Protein AF-A0A151UHH4-F1 (afdb_monomer)

Sequence (83 aa):
MNPHENIEDMQKRFAHIINHLASLGKLFSNEDLINKVLRCLSREWQPKVTAITESKNLSTMSLASLFGKLQEHEMELMRLSQK

pLDDT: mean 90.63, std 8.02, range [51.19, 97.94]

Foldseek 3Di:
DDVPDALVNVVVVLVVVQVVCVVVVDHDDQLRSLVVSLVPDDPVCVVVSVVVVVPVCSVVDGPVNVSVVRVVVRVVVVVVVVD

Organism: Cajanus cajan (NCBI:txid3821)

Nearest PDB structures (foldseek):
  7nli-assembly1_B  TM=8.042E-01  e=8.770E-02  Saccharomyces cerevisiae
  7nlg-assembly2_C-2  TM=8.120E-01  e=1.796E-01  Saccharomyces cerevisiae

Structure (mmCIF, N/CA/C/O backbone):
data_AF-A0A151UHH4-F1
#
_entry.id   AF-A0A151UHH4-F1
#
loop_
_atom_site.group_PDB
_atom_site.id
_atom_site.type_symbol
_atom_site.label_atom_id
_atom_site.label_alt_id
_atom_site.label_comp_id
_atom_site.label_asym_id
_atom_site.label_entity_id
_atom_site.label_seq_id
_atom_site.pdbx_PDB_ins_code
_atom_site.Cartn_x
_atom_site.Cartn_y
_atom_site.Cartn_z
_atom_site.occupancy
_atom_site.B_iso_or_equiv
_atom_site.auth_seq_id
_atom_site.auth_comp_id
_atom_site.auth_asym_id
_atom_site.auth_atom_id
_atom_site.pdbx_PDB_model_num
ATOM 1 N N . MET A 1 1 ? -4.223 -3.066 -7.834 1.00 89.06 1 MET A N 1
ATOM 2 C CA . MET A 1 1 ? -3.765 -2.107 -8.838 1.00 89.06 1 MET A CA 1
ATOM 3 C C . MET A 1 1 ? -4.233 -2.683 -10.140 1.00 89.06 1 MET A C 1
ATOM 5 O O . MET A 1 1 ? -3.977 -3.859 -10.396 1.00 89.06 1 MET A O 1
ATOM 9 N N . ASN A 1 2 ? -5.059 -1.934 -10.850 1.00 90.94 2 ASN A N 1
ATOM 10 C CA . ASN A 1 2 ? -5.598 -2.388 -12.119 1.00 90.94 2 ASN A CA 1
ATOM 11 C C . ASN A 1 2 ? -4.485 -2.361 -13.179 1.00 90.94 2 ASN A C 1
ATOM 13 O O . ASN A 1 2 ? -3.515 -1.616 -13.021 1.00 90.94 2 ASN A O 1
ATOM 17 N N . PRO A 1 3 ? -4.591 -3.159 -14.252 1.00 89.12 3 PRO A N 1
ATOM 18 C CA . PRO A 1 3 ? -3.665 -3.047 -15.372 1.00 89.12 3 PRO A CA 1
ATOM 19 C C . PRO A 1 3 ? -3.630 -1.605 -15.897 1.00 89.12 3 PRO A C 1
ATOM 21 O O . PRO A 1 3 ? -4.690 -1.020 -16.115 1.00 89.12 3 PRO A O 1
ATOM 24 N N . HIS A 1 4 ? -2.429 -1.059 -16.111 1.00 88.12 4 HIS A N 1
ATOM 25 C CA . HIS A 1 4 ? -2.181 0.314 -16.591 1.00 88.12 4 HIS A CA 1
ATOM 26 C C . HIS A 1 4 ? -2.621 1.451 -15.652 1.00 88.12 4 HIS A C 1
ATOM 28 O O . HIS A 1 4 ? -2.552 2.616 -16.034 1.00 88.12 4 HIS A O 1
ATOM 34 N N . GLU A 1 5 ? -3.064 1.143 -14.435 1.00 93.44 5 GLU A N 1
ATOM 35 C CA . GLU A 1 5 ? -3.269 2.153 -13.395 1.00 93.44 5 GLU A CA 1
ATOM 36 C C . GLU A 1 5 ? -1.898 2.626 -12.897 1.00 93.44 5 GLU A C 1
ATOM 38 O O . GLU A 1 5 ? -1.046 1.782 -12.642 1.00 93.44 5 GLU A O 1
ATOM 43 N N . ASN A 1 6 ? -1.676 3.934 -12.750 1.00 94.50 6 ASN A N 1
ATOM 44 C CA . ASN A 1 6 ? -0.482 4.472 -12.081 1.00 94.50 6 ASN A CA 1
ATOM 45 C C . ASN A 1 6 ? -0.732 4.650 -10.566 1.00 94.50 6 ASN A C 1
ATOM 47 O O . ASN A 1 6 ? -1.846 4.439 -10.069 1.00 94.50 6 ASN A O 1
ATOM 51 N N . ILE A 1 7 ? 0.291 5.032 -9.799 1.00 95.50 7 ILE A N 1
ATOM 52 C CA . ILE A 1 7 ? 0.163 5.200 -8.344 1.00 95.50 7 ILE A CA 1
ATOM 53 C C . ILE A 1 7 ? -0.818 6.320 -7.973 1.00 95.50 7 ILE A C 1
ATOM 55 O O . ILE A 1 7 ? -1.559 6.170 -6.998 1.00 95.50 7 ILE A O 1
ATOM 59 N N . GLU A 1 8 ? -0.867 7.413 -8.736 1.00 95.50 8 GLU A N 1
ATOM 60 C CA . GLU A 1 8 ? -1.786 8.529 -8.477 1.00 95.50 8 GLU A CA 1
ATOM 61 C C . GLU A 1 8 ? -3.257 8.112 -8.658 1.00 95.50 8 GLU A C 1
ATOM 63 O O . GLU A 1 8 ? -4.106 8.392 -7.805 1.00 95.50 8 GLU A O 1
ATOM 68 N N . ASP A 1 9 ? -3.564 7.385 -9.730 1.00 96.19 9 ASP A N 1
ATOM 69 C CA . ASP A 1 9 ? -4.896 6.850 -10.013 1.00 96.19 9 ASP A CA 1
ATOM 70 C C . ASP A 1 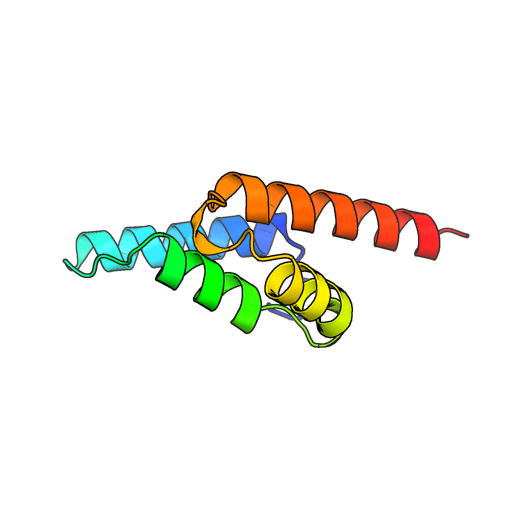9 ? -5.318 5.845 -8.937 1.00 96.19 9 ASP A C 1
ATOM 72 O O . ASP A 1 9 ? -6.428 5.925 -8.390 1.00 96.19 9 ASP A O 1
ATOM 76 N N . MET A 1 10 ? -4.397 4.959 -8.541 1.00 96.25 10 MET A N 1
ATOM 77 C CA . MET A 1 10 ? -4.625 4.030 -7.438 1.00 96.25 10 MET A CA 1
ATOM 78 C C . MET A 1 10 ? -4.898 4.775 -6.123 1.00 96.25 10 MET A C 1
ATOM 80 O O . MET A 1 10 ? -5.803 4.384 -5.381 1.00 96.25 10 MET A O 1
ATOM 84 N N . GLN A 1 11 ? -4.151 5.844 -5.827 1.00 96.56 11 GLN A N 1
ATOM 85 C CA . GLN A 1 11 ? -4.333 6.666 -4.629 1.00 96.56 11 GLN A CA 1
ATOM 86 C C . GLN A 1 11 ? -5.717 7.318 -4.601 1.00 96.56 11 GLN A C 1
ATOM 88 O O . GLN A 1 11 ? -6.413 7.226 -3.585 1.00 96.56 11 GLN A O 1
ATOM 93 N N . LYS A 1 12 ? -6.150 7.930 -5.711 1.00 96.38 12 LYS A N 1
ATOM 94 C CA . LYS A 1 12 ? -7.484 8.542 -5.837 1.00 96.38 12 LYS A CA 1
ATOM 95 C C . LYS A 1 12 ? -8.587 7.513 -5.601 1.00 96.38 12 LYS A C 1
ATOM 97 O O . LYS A 1 12 ? -9.489 7.743 -4.792 1.00 96.38 12 LYS A O 1
ATOM 102 N N . ARG A 1 13 ? -8.491 6.346 -6.250 1.00 96.94 13 ARG A N 1
ATOM 103 C CA . ARG A 1 13 ? -9.462 5.255 -6.083 1.00 96.94 13 ARG A CA 1
ATOM 104 C C . ARG A 1 13 ? -9.475 4.718 -4.653 1.00 96.94 13 ARG A C 1
ATOM 106 O O . ARG A 1 13 ? -10.546 4.477 -4.100 1.00 96.94 13 ARG A O 1
ATOM 113 N N . PHE A 1 14 ? -8.306 4.553 -4.039 1.00 96.38 14 PHE A N 1
ATOM 114 C CA . PHE A 1 14 ? -8.188 4.115 -2.651 1.00 96.38 14 PHE A CA 1
ATOM 115 C C . PHE A 1 14 ? -8.853 5.110 -1.692 1.00 96.38 14 PHE A C 1
ATOM 117 O O . PHE A 1 14 ? -9.692 4.707 -0.890 1.00 96.38 14 PHE A O 1
ATOM 124 N N . ALA A 1 15 ? -8.549 6.406 -1.817 1.00 95.81 15 ALA A N 1
ATOM 125 C CA . ALA A 1 15 ? -9.151 7.453 -0.995 1.00 95.81 15 ALA A CA 1
ATOM 126 C C . ALA A 1 15 ? -10.680 7.481 -1.134 1.00 95.81 15 ALA A C 1
ATOM 128 O O . ALA A 1 15 ? -11.389 7.545 -0.130 1.00 95.81 15 ALA A O 1
ATOM 129 N N . HIS A 1 16 ? -11.197 7.349 -2.359 1.00 97.31 16 HIS A N 1
ATOM 130 C CA . HIS A 1 16 ? -12.636 7.272 -2.604 1.00 97.31 16 HIS A CA 1
ATOM 131 C C . HIS A 1 16 ? -13.292 6.095 -1.859 1.00 97.31 16 HIS A C 1
ATOM 133 O O . HIS A 1 16 ? -14.295 6.283 -1.170 1.00 97.31 16 HIS A O 1
ATOM 139 N N . ILE A 1 17 ? -12.694 4.899 -1.925 1.00 96.31 17 ILE A N 1
ATOM 140 C CA . ILE A 1 17 ? -13.194 3.703 -1.228 1.00 96.31 17 ILE A CA 1
ATOM 141 C C . ILE A 1 17 ? -13.163 3.894 0.293 1.00 96.31 17 ILE A C 1
ATOM 143 O O . ILE A 1 17 ? -14.142 3.578 0.968 1.00 96.31 17 ILE A O 1
ATOM 147 N N . ILE A 1 18 ? -12.063 4.411 0.846 1.00 95.94 18 ILE A N 1
ATOM 148 C CA . ILE A 1 18 ? -11.927 4.620 2.295 1.00 95.94 18 ILE A CA 1
ATOM 149 C C . ILE A 1 18 ? -12.934 5.650 2.804 1.00 95.94 18 ILE A C 1
ATOM 151 O O . ILE A 1 18 ? -13.575 5.408 3.823 1.00 95.94 18 ILE A O 1
ATOM 155 N N . ASN A 1 19 ? -13.138 6.746 2.073 1.00 96.00 19 ASN A N 1
ATOM 156 C CA . ASN A 1 19 ? -14.124 7.762 2.434 1.00 96.00 19 ASN A CA 1
ATOM 157 C C . ASN A 1 19 ? -15.550 7.198 2.409 1.00 96.00 19 ASN A C 1
ATOM 159 O O . ASN A 1 19 ? -16.334 7.453 3.323 1.00 96.00 19 ASN A O 1
ATOM 163 N N . HIS A 1 20 ? -15.878 6.384 1.402 1.00 97.81 20 HIS A N 1
ATOM 164 C CA . HIS A 1 20 ? -17.177 5.724 1.339 1.00 97.81 20 HIS A CA 1
ATOM 165 C C . HIS A 1 20 ? -1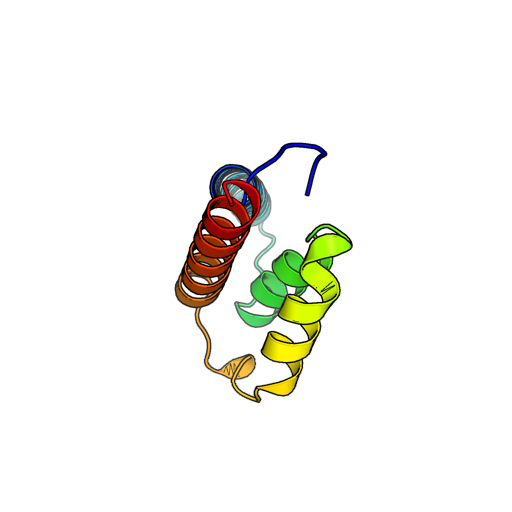7.370 4.752 2.513 1.00 97.81 20 HIS A C 1
ATOM 167 O O . HIS A 1 20 ? -18.384 4.814 3.202 1.00 97.81 20 HIS A O 1
ATOM 173 N N . LEU A 1 21 ? -16.375 3.916 2.822 1.00 97.44 21 LEU A N 1
ATOM 174 C CA . LEU A 1 21 ? -16.430 3.012 3.975 1.00 97.44 21 LEU A CA 1
ATOM 175 C C . LEU A 1 21 ? -16.556 3.766 5.308 1.00 97.44 21 LEU A C 1
ATOM 177 O O . LEU A 1 21 ? -17.334 3.346 6.164 1.00 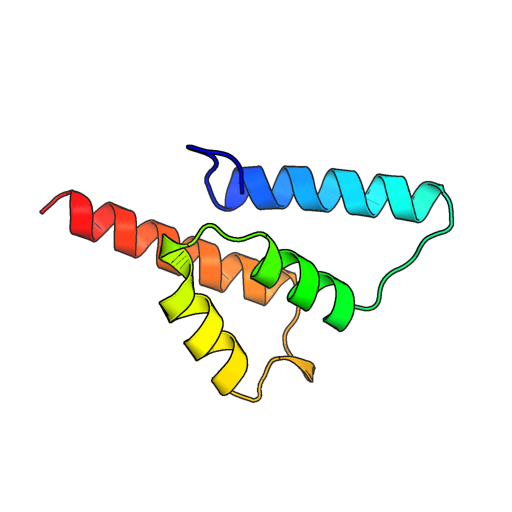97.44 21 LEU A O 1
ATOM 181 N N . ALA A 1 22 ? -15.868 4.898 5.460 1.00 96.31 22 ALA A N 1
ATOM 182 C CA . ALA A 1 22 ? -15.987 5.753 6.635 1.00 96.31 22 ALA A CA 1
ATOM 183 C C . ALA A 1 22 ? -17.409 6.322 6.786 1.00 96.31 22 ALA A C 1
ATOM 185 O O . ALA A 1 22 ? -17.947 6.309 7.891 1.00 96.31 22 ALA A O 1
ATOM 186 N N . SER A 1 23 ? -18.060 6.732 5.687 1.00 97.31 23 SER A N 1
ATOM 187 C CA . SER A 1 23 ? -19.468 7.172 5.713 1.00 97.31 23 SER A CA 1
ATOM 188 C C . SER A 1 23 ? -20.451 6.068 6.124 1.00 97.31 23 SER A C 1
ATOM 190 O O . SER A 1 23 ? -21.516 6.360 6.659 1.00 97.31 23 SER A O 1
ATOM 192 N N . LEU A 1 24 ? -20.070 4.800 5.941 1.00 97.94 24 LEU A N 1
ATOM 193 C CA . LEU A 1 24 ? -20.817 3.625 6.399 1.00 97.94 24 LEU A CA 1
ATOM 194 C C . LEU A 1 24 ? -20.433 3.193 7.829 1.00 97.94 24 LEU A C 1
ATOM 196 O O . LEU A 1 24 ? -20.819 2.115 8.275 1.00 97.94 24 LEU A O 1
ATOM 200 N N . GLY A 1 25 ? -19.648 4.004 8.547 1.00 97.31 25 GLY A N 1
ATOM 201 C CA . GLY A 1 25 ? -19.213 3.747 9.923 1.00 97.31 25 GLY A CA 1
ATOM 202 C C . GLY A 1 25 ? -18.005 2.816 10.052 1.00 97.31 25 GLY A C 1
ATOM 203 O O . GLY A 1 25 ? -17.636 2.440 11.163 1.00 97.31 25 GLY A O 1
ATOM 204 N N . LYS A 1 26 ? -17.359 2.437 8.942 1.00 97.12 26 LYS A N 1
ATOM 205 C CA . LYS A 1 26 ? -16.181 1.566 8.957 1.00 97.12 26 LYS A CA 1
ATOM 206 C C . LYS A 1 26 ? -14.896 2.385 8.890 1.00 97.12 26 LYS A C 1
ATOM 208 O O . LYS A 1 26 ? -14.499 2.855 7.826 1.00 97.12 26 LYS A O 1
ATOM 213 N N . LEU A 1 27 ? -14.228 2.504 10.031 1.00 95.12 27 LEU A N 1
ATOM 214 C CA . LEU A 1 27 ? -12.943 3.187 10.166 1.00 95.12 27 LEU A CA 1
ATOM 215 C C . LEU A 1 27 ? -11.783 2.185 10.151 1.00 95.12 27 LEU A C 1
ATOM 217 O O . LEU A 1 27 ? -11.935 1.029 10.544 1.00 95.12 27 LEU A O 1
ATOM 221 N N . PHE A 1 28 ? -10.621 2.642 9.693 1.00 94.00 28 PHE A N 1
ATOM 222 C CA . PHE A 1 28 ? -9.393 1.855 9.627 1.00 94.00 28 PHE A CA 1
ATOM 223 C C . PHE A 1 28 ? -8.266 2.613 10.315 1.00 94.00 28 PHE A C 1
ATOM 225 O O . PHE A 1 28 ? -8.184 3.837 10.200 1.00 94.00 28 PHE A O 1
ATOM 232 N N . SER A 1 29 ? -7.382 1.888 10.999 1.00 93.25 29 SER A N 1
ATOM 233 C C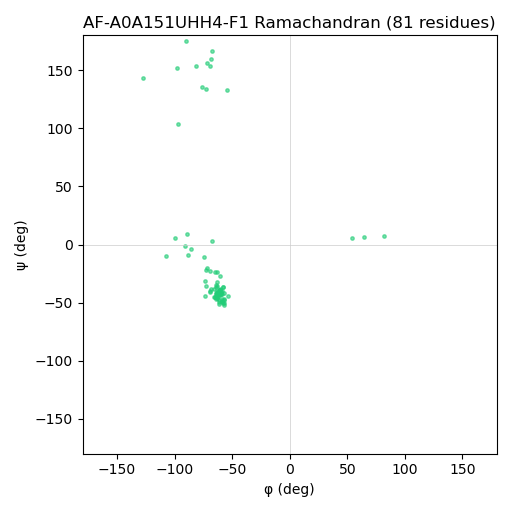A . SER A 1 29 ? -6.150 2.484 11.509 1.00 93.25 29 SER A CA 1
ATOM 234 C C . SER A 1 29 ? -5.213 2.851 10.350 1.00 93.25 29 SER A C 1
ATOM 236 O O . SER A 1 29 ? -5.313 2.307 9.248 1.00 93.25 29 SER A O 1
ATOM 238 N N . ASN A 1 30 ? -4.261 3.756 10.584 1.00 91.00 30 ASN A N 1
ATOM 239 C CA . ASN A 1 30 ? -3.249 4.085 9.575 1.00 91.00 30 ASN A CA 1
ATOM 240 C C . ASN A 1 30 ? -2.442 2.842 9.147 1.00 91.00 30 ASN A C 1
ATOM 242 O O . ASN A 1 30 ? -2.150 2.673 7.966 1.00 91.00 30 ASN A O 1
ATOM 246 N N . GLU A 1 31 ? -2.154 1.935 10.083 1.00 89.50 31 GLU A N 1
ATOM 247 C CA . GLU A 1 31 ? -1.479 0.667 9.800 1.00 89.50 31 GLU A CA 1
ATOM 248 C C . GLU A 1 31 ? -2.317 -0.245 8.889 1.00 89.50 31 GLU A C 1
ATOM 250 O O . GLU A 1 31 ? -1.796 -0.803 7.920 1.00 89.50 31 GLU A O 1
ATOM 255 N N . ASP A 1 32 ? -3.629 -0.346 9.129 1.00 92.94 32 ASP A N 1
ATOM 256 C CA . ASP A 1 32 ? -4.538 -1.090 8.249 1.00 92.94 32 ASP A CA 1
ATOM 257 C C . ASP A 1 32 ? -4.538 -0.521 6.829 1.00 92.94 32 ASP A C 1
ATOM 259 O O . ASP A 1 32 ? -4.532 -1.276 5.854 1.00 92.94 32 ASP A O 1
ATOM 263 N N . LEU A 1 33 ? -4.556 0.809 6.701 1.00 94.31 33 LEU A N 1
ATOM 264 C CA . LEU A 1 33 ? -4.542 1.486 5.407 1.00 94.31 33 LEU A CA 1
ATOM 265 C C . LEU A 1 33 ? -3.235 1.2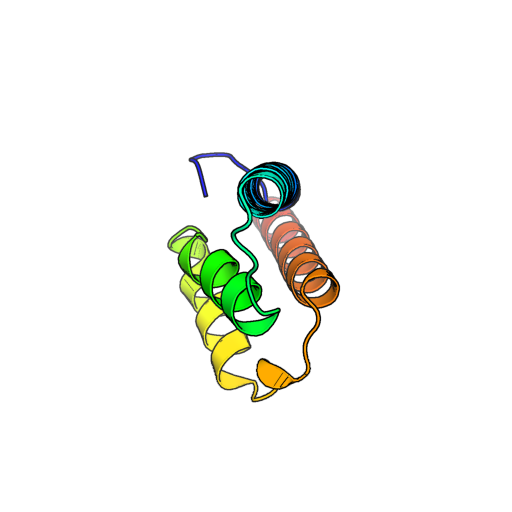16 4.655 1.00 94.31 33 LEU A C 1
ATOM 267 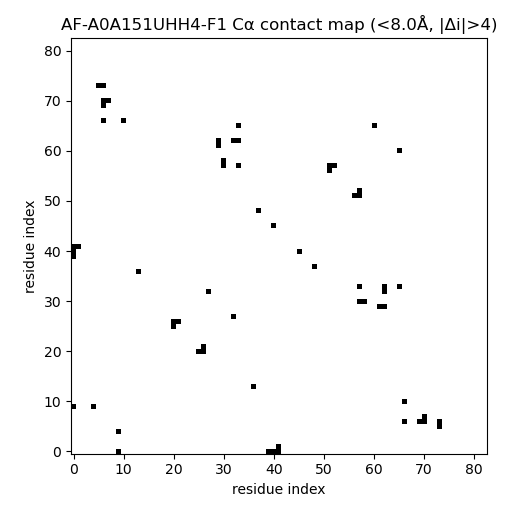O O . LEU A 1 33 ? -3.282 0.821 3.491 1.00 94.31 33 LEU A O 1
ATOM 271 N N . ILE A 1 34 ? -2.087 1.347 5.325 1.00 92.69 34 ILE A N 1
ATOM 272 C CA . ILE A 1 34 ? -0.763 1.046 4.758 1.00 92.69 34 ILE A CA 1
ATOM 273 C C . ILE A 1 34 ? -0.700 -0.402 4.272 1.00 92.69 34 ILE A C 1
ATOM 275 O O . ILE A 1 34 ? -0.351 -0.658 3.118 1.00 92.69 34 ILE A O 1
ATOM 279 N N . ASN A 1 35 ? -1.103 -1.353 5.117 1.00 91.88 35 ASN A N 1
ATOM 280 C CA . ASN A 1 35 ? -1.105 -2.771 4.766 1.00 91.88 35 ASN A CA 1
ATOM 281 C C . ASN A 1 35 ? -2.013 -3.068 3.567 1.00 91.88 35 ASN A C 1
ATOM 283 O O . ASN A 1 35 ? -1.659 -3.877 2.707 1.00 91.88 35 ASN A O 1
ATOM 287 N N . LYS A 1 36 ? -3.175 -2.413 3.473 1.00 9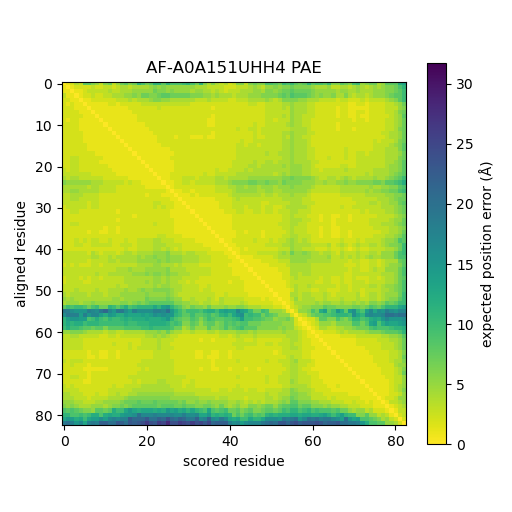4.38 36 LYS A N 1
ATOM 288 C CA . LYS A 1 36 ? -4.071 -2.548 2.316 1.00 94.38 36 LYS A CA 1
ATOM 289 C C . LYS A 1 36 ? -3.437 -2.003 1.041 1.00 94.38 36 LYS A C 1
ATOM 291 O O . LYS A 1 36 ? -3.489 -2.696 0.031 1.00 94.38 36 LYS A O 1
ATOM 296 N N . VAL A 1 37 ? -2.816 -0.822 1.084 1.00 95.06 37 VAL A N 1
ATOM 297 C CA . VAL A 1 37 ? -2.114 -0.248 -0.077 1.00 95.06 37 VAL A CA 1
ATOM 298 C C . VAL A 1 37 ? -1.033 -1.205 -0.574 1.00 95.06 37 VAL A C 1
ATOM 300 O O . VAL A 1 37 ? -1.061 -1.585 -1.741 1.00 95.06 37 VAL A O 1
ATOM 303 N N . LEU A 1 38 ? -0.147 -1.670 0.314 1.00 93.25 38 LEU A N 1
ATOM 304 C CA . LEU A 1 38 ? 0.952 -2.573 -0.047 1.00 93.25 38 LEU A CA 1
ATOM 305 C C . LEU A 1 38 ? 0.455 -3.891 -0.662 1.00 93.25 38 LEU A C 1
ATOM 307 O O . LEU A 1 38 ? 1.011 -4.358 -1.652 1.00 93.25 38 LEU A O 1
ATOM 311 N N . ARG A 1 39 ? -0.629 -4.468 -0.125 1.00 92.12 39 ARG A N 1
ATOM 312 C CA . ARG A 1 39 ? -1.250 -5.695 -0.662 1.00 92.12 39 ARG A CA 1
ATOM 313 C C . ARG A 1 39 ? -1.938 -5.493 -2.010 1.00 92.12 39 ARG A C 1
ATOM 315 O O . ARG A 1 39 ? -2.160 -6.467 -2.725 1.00 92.12 39 ARG A O 1
ATOM 322 N N . CYS A 1 40 ? -2.325 -4.264 -2.339 1.00 92.50 40 CYS A N 1
ATOM 323 C CA . CYS A 1 40 ? -3.015 -3.948 -3.581 1.00 92.50 40 CYS A CA 1
ATOM 324 C C . CYS A 1 40 ? -2.068 -3.628 -4.743 1.00 92.50 40 CYS A C 1
ATOM 326 O O . CYS A 1 40 ? -2.566 -3.507 -5.860 1.00 92.50 40 CYS A O 1
ATOM 328 N N . LEU A 1 41 ? -0.759 -3.480 -4.533 1.00 94.06 41 LEU A N 1
ATOM 329 C CA . LEU A 1 41 ? 0.192 -3.197 -5.614 1.00 94.06 41 LEU A CA 1
ATOM 330 C C . LEU A 1 41 ? 0.362 -4.397 -6.567 1.00 94.06 41 LEU A C 1
ATOM 332 O O . LEU A 1 41 ? 0.126 -5.546 -6.185 1.00 94.06 41 LEU A O 1
ATOM 336 N N . SER A 1 42 ? 0.741 -4.137 -7.826 1.00 91.62 42 SER A N 1
ATOM 337 C CA . SER A 1 42 ? 0.995 -5.208 -8.807 1.00 91.62 42 SER A CA 1
ATOM 338 C C . SER A 1 42 ? 2.245 -6.024 -8.426 1.00 91.62 42 SER A C 1
ATOM 340 O O . SER A 1 42 ? 3.041 -5.626 -7.572 1.00 91.62 42 SER A O 1
ATOM 342 N N . ARG A 1 43 ? 2.443 -7.193 -9.054 1.00 89.50 43 ARG A N 1
ATOM 343 C CA . ARG A 1 43 ? 3.599 -8.063 -8.756 1.00 89.50 43 ARG A CA 1
ATOM 344 C C . ARG A 1 43 ? 4.951 -7.395 -9.028 1.00 89.50 43 ARG A C 1
ATOM 346 O O . ARG A 1 43 ? 5.928 -7.734 -8.372 1.00 89.50 43 ARG A O 1
ATOM 353 N N . GLU A 1 44 ? 5.002 -6.441 -9.947 1.00 89.00 44 GLU A N 1
ATOM 354 C CA . GLU A 1 44 ? 6.225 -5.709 -10.309 1.00 89.00 44 GLU A CA 1
ATOM 355 C C . GLU A 1 44 ? 6.748 -4.858 -9.144 1.00 89.00 44 GLU A C 1
ATOM 357 O O . GLU A 1 44 ? 7.945 -4.610 -9.036 1.00 89.00 44 GLU A O 1
ATOM 362 N N . TRP A 1 45 ? 5.868 -4.490 -8.210 1.00 92.88 45 TRP A N 1
ATOM 363 C CA . TRP A 1 45 ? 6.209 -3.714 -7.022 1.00 92.88 45 TRP A CA 1
ATOM 364 C C . TRP A 1 45 ? 6.699 -4.568 -5.850 1.00 92.88 45 TRP A C 1
ATOM 366 O O . TRP A 1 45 ? 7.078 -4.007 -4.823 1.00 92.88 45 TRP A O 1
ATOM 376 N N . GLN A 1 46 ? 6.710 -5.904 -5.963 1.00 91.56 46 GLN A N 1
ATOM 377 C CA . GLN A 1 46 ? 7.092 -6.792 -4.855 1.00 91.56 46 GLN A CA 1
ATOM 378 C C . GLN A 1 46 ? 8.463 -6.460 -4.243 1.00 91.56 46 GLN A C 1
ATOM 380 O O . GLN A 1 46 ? 8.527 -6.361 -3.019 1.00 91.56 46 GLN A O 1
ATOM 385 N N . PRO A 1 47 ? 9.531 -6.182 -5.021 1.00 91.38 47 PRO A N 1
ATOM 386 C CA . PRO A 1 47 ? 10.812 -5.783 -4.436 1.00 91.38 47 PRO A CA 1
ATOM 387 C C . PRO A 1 47 ? 10.706 -4.515 -3.575 1.00 91.38 47 PRO A C 1
ATOM 389 O O . PRO A 1 47 ? 11.280 -4.443 -2.488 1.00 91.38 47 PRO A O 1
ATOM 392 N N . LYS A 1 48 ? 9.922 -3.525 -4.024 1.00 90.81 48 LYS A N 1
ATOM 393 C CA . LYS A 1 48 ? 9.691 -2.278 -3.284 1.00 90.81 48 LYS A CA 1
ATOM 394 C C . LYS A 1 48 ? 8.856 -2.516 -2.025 1.00 90.81 48 LYS A C 1
ATOM 396 O O . LYS A 1 48 ? 9.170 -1.942 -0.985 1.00 90.81 48 LYS A O 1
ATOM 401 N N . VAL A 1 49 ? 7.830 -3.368 -2.103 1.00 90.88 49 VAL A N 1
ATOM 402 C CA . VAL A 1 49 ? 7.006 -3.768 -0.951 1.00 90.88 49 VAL A CA 1
ATOM 403 C C . VAL A 1 49 ? 7.874 -4.424 0.121 1.00 90.88 49 VAL A C 1
ATOM 405 O O . VAL A 1 49 ? 7.838 -3.974 1.263 1.00 90.88 49 VAL A O 1
ATOM 408 N N . THR A 1 50 ? 8.709 -5.401 -0.245 1.00 90.38 50 THR A N 1
ATOM 409 C CA . THR A 1 50 ? 9.630 -6.070 0.689 1.00 90.38 50 THR A CA 1
ATOM 410 C C . THR A 1 50 ? 10.555 -5.071 1.377 1.00 90.38 50 THR A C 1
ATOM 412 O O . THR A 1 50 ? 10.601 -5.029 2.604 1.00 90.38 50 THR A O 1
ATOM 415 N N . ALA A 1 51 ? 11.211 -4.191 0.612 1.00 90.06 51 ALA A N 1
ATOM 416 C CA . ALA A 1 51 ? 12.111 -3.185 1.175 1.00 90.06 51 ALA A CA 1
ATOM 417 C C . ALA A 1 51 ? 11.399 -2.222 2.145 1.00 90.06 51 ALA A C 1
ATOM 419 O O . ALA A 1 51 ? 11.943 -1.853 3.188 1.00 90.06 51 ALA A O 1
ATOM 420 N N . ILE A 1 52 ? 10.165 -1.814 1.826 1.00 87.25 52 ILE A N 1
ATOM 421 C CA . ILE A 1 52 ? 9.351 -0.965 2.704 1.00 87.25 52 ILE A CA 1
ATOM 422 C C . ILE A 1 52 ? 9.007 -1.713 4.000 1.00 87.25 52 ILE A C 1
ATOM 424 O O . ILE A 1 52 ? 9.168 -1.145 5.084 1.00 87.25 52 ILE A O 1
ATOM 428 N N . THR A 1 53 ? 8.593 -2.978 3.902 1.00 84.62 53 THR A N 1
ATOM 429 C CA . THR A 1 53 ? 8.231 -3.812 5.054 1.00 84.62 53 THR A CA 1
ATOM 430 C C . THR A 1 53 ? 9.420 -4.109 5.968 1.00 84.62 53 THR A C 1
ATOM 432 O O . THR A 1 53 ? 9.276 -4.060 7.188 1.00 84.62 53 THR A O 1
ATOM 435 N N . GLU A 1 54 ? 10.608 -4.336 5.410 1.00 85.31 54 GLU A N 1
ATOM 436 C CA . GLU A 1 54 ? 11.830 -4.605 6.177 1.00 85.31 54 GLU A CA 1
ATOM 437 C C . GLU A 1 54 ? 12.395 -3.364 6.885 1.00 85.31 54 GLU A C 1
ATOM 439 O O . GLU A 1 54 ? 13.101 -3.489 7.886 1.00 85.31 54 GLU A O 1
ATOM 444 N N . SER A 1 55 ? 12.051 -2.154 6.429 1.00 82.31 55 SER A N 1
ATOM 445 C CA . SER A 1 55 ? 12.641 -0.899 6.925 1.00 82.31 55 SER A CA 1
ATOM 446 C C . SER A 1 55 ? 12.302 -0.523 8.381 1.00 82.31 55 SER A C 1
ATOM 448 O O . SER A 1 55 ? 12.705 0.549 8.826 1.00 82.31 55 SER A O 1
ATOM 450 N N . LYS A 1 56 ? 11.561 -1.358 9.131 1.00 67.25 56 LYS A N 1
ATOM 451 C CA . LYS A 1 56 ? 11.101 -1.155 10.531 1.00 67.25 56 LYS A CA 1
ATOM 452 C C . LYS A 1 56 ? 10.337 0.154 10.812 1.00 67.25 56 LYS A C 1
ATOM 454 O O . LYS A 1 56 ? 9.959 0.404 11.950 1.00 67.25 56 LYS A O 1
ATOM 459 N N . ASN A 1 57 ? 10.046 0.950 9.785 1.00 73.75 57 ASN A N 1
ATOM 460 C CA . ASN A 1 57 ? 9.418 2.271 9.892 1.00 73.75 57 ASN A CA 1
ATOM 461 C C . ASN A 1 57 ? 7.909 2.260 9.600 1.00 73.75 57 ASN A C 1
ATOM 463 O O . ASN A 1 57 ? 7.290 3.318 9.527 1.00 73.75 57 ASN A O 1
ATOM 467 N N . LEU A 1 58 ? 7.299 1.088 9.391 1.00 71.69 58 LEU A N 1
ATOM 468 C CA . LEU A 1 58 ? 5.885 0.997 9.006 1.00 71.69 58 LEU A CA 1
ATOM 469 C C . LEU A 1 58 ? 4.943 1.607 10.051 1.00 71.69 58 LEU A C 1
ATOM 471 O O . LEU A 1 58 ? 3.986 2.282 9.685 1.00 71.69 58 LEU A O 1
ATOM 475 N N . SER A 1 59 ? 5.238 1.405 11.334 1.00 72.50 59 SER A N 1
ATOM 476 C CA . SER A 1 59 ? 4.411 1.855 12.458 1.00 72.50 59 SER A CA 1
ATOM 477 C C . SER A 1 59 ? 4.447 3.370 12.686 1.00 72.50 59 SER A C 1
ATOM 479 O O . SER A 1 59 ? 3.530 3.911 13.297 1.00 72.50 59 SER A O 1
ATOM 481 N N . THR A 1 60 ? 5.464 4.074 12.177 1.00 83.38 60 THR A N 1
ATOM 482 C CA . THR A 1 60 ? 5.603 5.539 12.295 1.00 83.38 60 THR A CA 1
ATOM 483 C C . THR A 1 60 ? 5.340 6.276 10.982 1.00 83.38 60 THR A C 1
ATOM 485 O O . THR A 1 60 ? 5.233 7.502 10.964 1.00 83.38 60 THR A O 1
ATOM 488 N N . MET A 1 61 ? 5.231 5.551 9.867 1.00 89.44 61 MET A N 1
ATOM 489 C CA . MET A 1 61 ? 5.016 6.128 8.546 1.00 89.44 61 MET A CA 1
ATOM 490 C C . MET A 1 61 ? 3.564 6.581 8.367 1.00 89.44 61 MET A C 1
ATOM 492 O O . MET A 1 61 ? 2.623 5.855 8.679 1.00 89.44 61 MET A O 1
ATOM 496 N N . SER A 1 62 ? 3.368 7.774 7.806 1.00 92.38 62 SER A N 1
ATOM 497 C CA . SER A 1 62 ? 2.045 8.237 7.385 1.00 92.38 62 SER A CA 1
ATOM 498 C C . SER A 1 62 ? 1.670 7.659 6.018 1.00 92.38 62 SER A C 1
ATOM 500 O O . SER A 1 62 ? 2.533 7.380 5.179 1.00 92.38 62 SER A O 1
ATOM 502 N N . LEU A 1 63 ? 0.367 7.536 5.756 1.00 92.62 63 LEU A N 1
ATOM 503 C CA . LEU A 1 63 ? -0.133 7.119 4.446 1.00 92.62 63 LEU A CA 1
ATOM 504 C C . LEU A 1 63 ? 0.335 8.052 3.312 1.00 92.62 63 LEU A C 1
ATOM 506 O O . LEU A 1 63 ? 0.667 7.584 2.226 1.00 92.62 63 LEU A O 1
ATOM 510 N N . ALA A 1 64 ? 0.421 9.360 3.572 1.00 92.62 64 ALA A N 1
ATOM 511 C CA . ALA A 1 64 ? 0.930 10.335 2.608 1.00 92.62 64 ALA A CA 1
ATOM 512 C C . ALA A 1 64 ? 2.400 10.067 2.244 1.00 92.62 64 ALA A C 1
ATOM 514 O O . ALA A 1 64 ? 2.745 10.032 1.065 1.00 92.62 64 ALA A O 1
ATOM 515 N N . SER A 1 65 ? 3.252 9.795 3.240 1.00 93.00 65 SER A N 1
ATOM 516 C CA . SER A 1 65 ? 4.657 9.445 2.998 1.00 93.00 65 SER A CA 1
ATOM 517 C C . SER A 1 65 ? 4.806 8.128 2.235 1.00 93.00 65 SER A C 1
ATOM 519 O O . SER A 1 65 ? 5.725 7.999 1.428 1.00 93.00 65 SER A O 1
ATOM 521 N N . LEU A 1 66 ? 3.920 7.150 2.465 1.00 93.94 66 LEU A N 1
ATOM 522 C CA . LEU A 1 66 ? 3.903 5.916 1.676 1.00 93.94 66 LEU A CA 1
ATOM 523 C C . LEU A 1 66 ? 3.633 6.217 0.197 1.00 93.94 66 LEU A C 1
ATOM 525 O O . LEU A 1 66 ? 4.400 5.773 -0.654 1.00 93.94 66 LEU A O 1
ATOM 529 N N . PHE A 1 67 ? 2.577 6.976 -0.108 1.00 95.38 67 PHE A N 1
ATOM 530 C CA . PHE A 1 67 ? 2.246 7.324 -1.491 1.00 95.38 67 PHE A CA 1
ATOM 531 C C . PHE A 1 67 ? 3.354 8.138 -2.164 1.00 95.38 67 PHE A C 1
ATOM 533 O O . PHE A 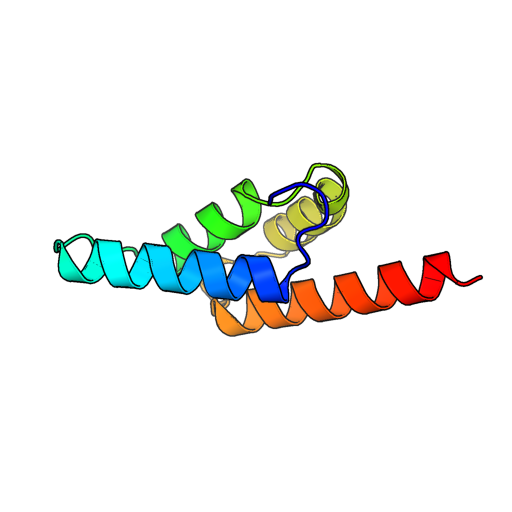1 67 ? 3.722 7.801 -3.285 1.00 95.38 67 PHE A O 1
ATOM 540 N N . GLY A 1 68 ? 3.973 9.095 -1.464 1.00 94.56 68 GLY A N 1
ATOM 541 C CA . GLY A 1 68 ? 5.122 9.840 -1.994 1.00 94.56 68 GLY A CA 1
ATOM 542 C C . GLY A 1 68 ? 6.285 8.924 -2.399 1.00 94.56 68 GLY A C 1
ATOM 543 O O . GLY A 1 68 ? 6.766 8.990 -3.526 1.00 94.56 68 GLY A O 1
ATOM 544 N N . LYS A 1 69 ? 6.667 7.972 -1.535 1.00 92.56 69 LYS A N 1
ATOM 545 C CA . LYS A 1 69 ? 7.722 6.982 -1.844 1.00 92.56 69 LYS A CA 1
ATOM 546 C C . LYS A 1 69 ? 7.376 6.064 -3.019 1.00 92.56 69 LYS A C 1
ATOM 548 O O . LYS A 1 69 ? 8.281 5.578 -3.702 1.00 92.56 69 LYS A O 1
ATOM 553 N N . LEU A 1 70 ? 6.093 5.747 -3.203 1.00 94.75 70 LEU A N 1
ATOM 554 C CA . LEU A 1 70 ? 5.622 4.939 -4.327 1.00 94.75 70 LEU A CA 1
ATOM 555 C C . LEU A 1 70 ? 5.661 5.748 -5.629 1.00 94.75 70 LEU A C 1
ATOM 557 O O . LEU A 1 70 ? 6.180 5.242 -6.617 1.00 94.75 70 LEU A O 1
ATOM 561 N N . GLN A 1 71 ? 5.215 7.007 -5.612 1.00 94.88 71 GLN A N 1
ATOM 562 C CA . GLN A 1 71 ? 5.275 7.913 -6.766 1.00 94.88 71 GLN A CA 1
ATOM 563 C C . GLN A 1 71 ? 6.719 8.198 -7.199 1.00 94.88 71 GLN A C 1
ATOM 565 O O . GLN A 1 71 ? 7.034 8.114 -8.381 1.00 94.88 71 GLN A O 1
ATOM 570 N N . GLU A 1 72 ? 7.627 8.455 -6.254 1.00 93.88 72 GLU A N 1
ATOM 571 C CA . GLU A 1 72 ? 9.060 8.608 -6.545 1.00 93.88 72 GLU A CA 1
ATOM 572 C C . GLU A 1 72 ? 9.641 7.373 -7.240 1.00 93.88 72 GLU A C 1
ATOM 574 O O . GLU A 1 72 ? 10.413 7.486 -8.192 1.00 93.88 72 GLU A O 1
ATOM 579 N N . HIS A 1 73 ? 9.254 6.179 -6.786 1.00 92.88 73 HIS A N 1
ATOM 580 C CA . HIS A 1 73 ? 9.702 4.942 -7.412 1.00 92.88 73 HIS A CA 1
ATOM 581 C C . HIS A 1 73 ? 9.097 4.743 -8.805 1.00 92.88 73 HIS A C 1
ATOM 583 O O . HIS A 1 73 ? 9.817 4.324 -9.707 1.00 92.88 73 HIS A O 1
ATOM 589 N N . GLU A 1 74 ? 7.816 5.072 -8.987 1.00 94.12 74 GLU A N 1
ATOM 590 C CA . GLU A 1 74 ? 7.146 5.037 -10.290 1.00 94.12 74 GLU A CA 1
ATOM 591 C C . GLU A 1 74 ? 7.878 5.918 -11.307 1.00 94.12 74 GLU A C 1
ATOM 593 O O . GLU A 1 74 ? 8.186 5.465 -12.409 1.00 94.12 74 GLU A O 1
ATOM 598 N N . MET A 1 75 ? 8.233 7.145 -10.911 1.00 92.88 75 MET A N 1
ATOM 599 C CA . MET A 1 75 ? 8.977 8.077 -11.759 1.00 92.88 75 MET A CA 1
ATOM 600 C C . MET A 1 75 ? 10.353 7.530 -12.157 1.00 92.88 75 MET A C 1
ATOM 602 O O . MET A 1 75 ? 10.731 7.641 -13.323 1.00 92.88 75 MET A O 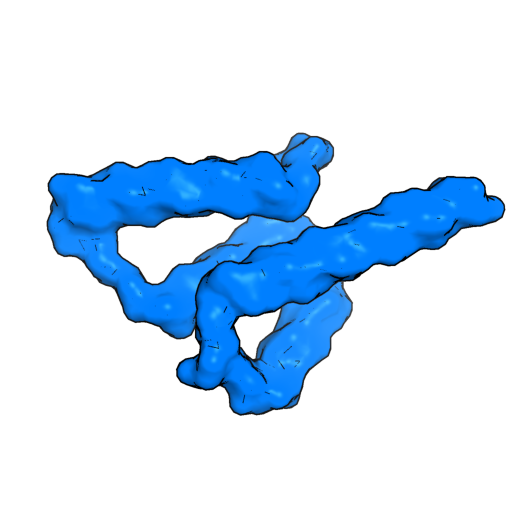1
ATOM 606 N N . GLU A 1 76 ? 11.100 6.910 -11.237 1.00 91.88 76 GLU A N 1
ATOM 607 C CA . GLU A 1 76 ? 12.403 6.327 -11.591 1.00 91.88 76 GLU A CA 1
ATOM 608 C C . GLU A 1 76 ? 12.252 5.117 -12.523 1.00 91.88 76 GLU A C 1
ATOM 610 O O . GLU A 1 76 ? 13.022 4.986 -13.472 1.00 91.88 76 GLU A O 1
ATOM 615 N N . LEU A 1 77 ? 11.235 4.270 -12.323 1.00 88.88 77 LEU A N 1
ATOM 616 C CA . LEU A 1 77 ? 10.940 3.165 -13.243 1.00 88.88 77 LEU A CA 1
ATOM 617 C C . LEU A 1 77 ? 10.613 3.676 -14.653 1.00 88.88 77 LEU A C 1
ATOM 619 O O . LEU A 1 77 ? 11.140 3.144 -15.631 1.00 88.88 77 LEU A O 1
ATOM 623 N N . MET A 1 78 ? 9.805 4.737 -14.763 1.00 87.62 78 MET A N 1
ATOM 624 C CA . MET A 1 78 ? 9.502 5.389 -16.044 1.00 87.62 78 MET A CA 1
ATOM 625 C C . MET A 1 78 ? 10.745 6.000 -16.698 1.00 87.62 78 MET A C 1
ATOM 627 O O . MET A 1 78 ? 10.875 5.991 -17.918 1.00 87.62 78 MET A O 1
ATOM 631 N N . ARG A 1 79 ? 11.675 6.535 -15.906 1.00 89.50 79 ARG A N 1
ATOM 632 C CA . ARG A 1 79 ? 12.911 7.130 -16.424 1.00 89.50 79 ARG A CA 1
ATOM 633 C C . ARG A 1 79 ? 13.894 6.073 -16.929 1.00 89.50 79 ARG A C 1
ATOM 635 O O . ARG A 1 79 ? 14.604 6.310 -17.904 1.00 89.50 79 ARG A O 1
ATOM 642 N N . LEU A 1 80 ? 13.947 4.916 -16.269 1.00 84.62 80 LEU A N 1
ATOM 643 C CA . LEU A 1 80 ? 14.793 3.789 -16.665 1.00 84.62 80 LEU A CA 1
ATOM 644 C C . LEU A 1 80 ? 14.265 3.068 -17.908 1.00 84.62 80 LEU A C 1
ATOM 646 O O . LEU A 1 80 ? 15.074 2.589 -18.692 1.00 84.62 80 LEU A O 1
ATOM 650 N N . SER A 1 81 ? 12.947 3.025 -18.120 1.00 76.25 81 SER A N 1
ATOM 651 C CA . SER A 1 81 ? 12.352 2.423 -19.322 1.00 76.25 81 SER A CA 1
ATOM 652 C C . SER A 1 81 ? 12.499 3.276 -20.592 1.00 76.25 81 SER A C 1
ATOM 654 O O . SER A 1 81 ? 12.228 2.786 -21.684 1.00 76.25 81 SER A O 1
ATOM 656 N N . GLN A 1 82 ? 12.933 4.536 -20.465 1.00 62.78 82 GLN A N 1
ATOM 657 C CA . GLN A 1 82 ? 13.231 5.440 -21.585 1.00 62.78 82 GLN A CA 1
ATOM 658 C C . GLN A 1 82 ? 14.697 5.389 -22.056 1.00 62.78 82 GLN A C 1
ATOM 660 O O . GLN A 1 82 ? 15.058 6.111 -22.987 1.00 62.78 82 GLN A O 1
ATOM 665 N N . LYS A 1 83 ? 15.546 4.577 -21.416 1.00 51.19 83 LYS A N 1
ATOM 666 C CA . LYS A 1 83 ? 16.936 4.322 -21.824 1.00 51.19 83 LYS A CA 1
ATOM 667 C C . LYS A 1 83 ? 17.061 2.991 -22.549 1.00 51.19 83 LYS A C 1
ATOM 669 O O . LYS A 1 83 ? 17.907 2.943 -23.467 1.00 51.19 83 LYS A O 1
#

InterPro domains:
  IPR061502 Copia/RE1/RE2-like, N-terminal domain [PF14223] (1-77)

Radius of gyration: 13.5 Å; Cα contacts (8 Å, |Δi|>4): 32; chains: 1; bounding box: 38×18×34 Å

Mean predicted aligned error: 3.9 Å

Solvent-accessible surface area (backbone atoms only — not comparable to full-atom values): 4965 Å² total; per-residue (Å²): 87,60,90,92,56,51,67,67,58,47,49,54,54,48,51,53,52,51,54,53,38,41,77,73,72,49,79,74,55,70,63,56,50,46,53,50,54,62,71,38,51,51,80,88,45,46,69,60,48,52,55,52,68,69,61,76,46,62,91,79,55,50,65,67,58,52,52,52,58,49,45,57,49,50,53,52,53,57,56,60,75,75,110

Secondary structure (DSSP, 8-state):
--TT--HHHHHHHHHHHHHHHHHTT----HHHHHHHHHHHS-GGGHHHHHHHHHTS-TTT--HHHHHHHHHHHHHHHHHHTT-